Protein AF-A0A166JGJ5-F1 (afdb_monomer_lite)

Secondary structure (DSSP, 8-state):
---------TTS--HHHHHHHHHHHHHHTT----GGGS-GGGSSPPPPPHHHHHHHHHHHHHHHHHHHHHHSHHHHHHTTT-TTTTSGGG--

Radius of gyration: 22.38 Å; chains: 1; bounding box: 51×34×54 Å

Sequence (92 aa):
YSLEVLWVSGHDNAELNEVIDQQAKLAAEGSSSATADLPYQLHDELRVSVSAARQEYARRLNERWQQDWRMSPRYLRHRSWAPEAATKAHMR

Foldseek 3Di:
DDDDDDDDDPPPPPVVVVVVVVVVVCVVVPDDDDLVPDDPVVNDDDDDDPVNVVVVVVVVVLVVQLVVCCVDPVCVVCVVPCNPCSDPVNPD

pLDDT: mean 86.15, std 8.58, range [51.41, 95.75]

Structure (mmCIF, N/CA/C/O backbone):
data_AF-A0A166JGJ5-F1
#
_entry.id   AF-A0A166JGJ5-F1
#
loop_
_atom_site.group_PDB
_atom_site.id
_atom_site.type_symbol
_atom_site.label_atom_id
_atom_site.label_alt_id
_atom_site.label_comp_id
_atom_site.label_asym_id
_atom_site.label_entity_id
_atom_site.label_seq_id
_atom_site.pdbx_PDB_ins_code
_atom_site.Cartn_x
_atom_site.Cartn_y
_atom_site.Cartn_z
_atom_site.occupancy
_atom_site.B_iso_or_equiv
_atom_site.auth_seq_id
_atom_site.auth_comp_id
_atom_site.auth_asym_id
_atom_site.auth_atom_id
_atom_site.pdbx_PDB_model_num
ATOM 1 N N . TYR A 1 1 ? -33.337 -1.861 20.504 1.00 71.75 1 TYR A N 1
ATOM 2 C CA . TYR A 1 1 ? -32.103 -1.149 20.132 1.00 71.75 1 TYR A CA 1
ATOM 3 C C . TYR A 1 1 ? -32.254 -0.628 18.718 1.00 71.75 1 TYR A C 1
ATOM 5 O O . TYR A 1 1 ? -32.726 -1.381 17.875 1.00 71.75 1 TYR A O 1
ATOM 13 N N . SER A 1 2 ? -31.903 0.635 18.483 1.00 84.69 2 SER A N 1
ATOM 14 C CA . SER A 1 2 ? -31.792 1.232 17.150 1.00 84.69 2 SER A CA 1
ATOM 15 C C . SER A 1 2 ? -30.332 1.606 16.900 1.00 84.69 2 SER A C 1
ATOM 17 O O . SER A 1 2 ? -29.633 2.030 17.818 1.00 84.69 2 SER A O 1
ATOM 19 N N . LEU A 1 3 ? -29.874 1.392 15.669 1.00 91.50 3 LEU A N 1
ATOM 20 C CA . LEU A 1 3 ? -28.570 1.819 15.175 1.00 91.50 3 LEU A CA 1
ATOM 21 C C . LEU A 1 3 ? -28.830 2.816 14.051 1.00 91.50 3 LEU A C 1
ATOM 23 O O . LEU A 1 3 ? -29.573 2.503 13.122 1.00 91.50 3 LEU A O 1
ATOM 27 N N . GLU A 1 4 ? -28.210 3.985 14.135 1.00 91.12 4 GLU A N 1
ATOM 28 C CA . GLU A 1 4 ? -28.238 4.984 13.073 1.00 91.12 4 GLU A CA 1
ATOM 29 C C . GLU A 1 4 ? -26.853 5.087 12.443 1.00 91.12 4 GLU A C 1
ATOM 31 O O . GLU A 1 4 ? -25.837 5.127 13.136 1.00 91.12 4 GLU A O 1
ATOM 36 N N . VAL A 1 5 ? -26.822 5.100 11.112 1.00 92.12 5 VAL A N 1
ATOM 37 C CA . VAL A 1 5 ? -25.604 5.270 10.319 1.00 92.12 5 VAL A CA 1
ATOM 38 C C . VAL A 1 5 ? -25.739 6.584 9.569 1.00 92.12 5 VAL A C 1
ATOM 40 O O . VAL A 1 5 ? -26.684 6.771 8.802 1.00 92.12 5 VAL A O 1
ATOM 43 N N . LEU A 1 6 ? -24.798 7.493 9.805 1.00 88.19 6 LEU A N 1
ATOM 44 C CA . LEU A 1 6 ? -24.787 8.831 9.226 1.00 88.19 6 LEU A CA 1
ATOM 45 C C . LEU A 1 6 ? -23.623 8.953 8.247 1.00 88.19 6 LEU A C 1
ATOM 47 O O . LEU A 1 6 ? -22.504 8.532 8.538 1.00 88.19 6 LEU A O 1
ATOM 51 N N . TRP A 1 7 ? -23.886 9.558 7.093 1.00 87.62 7 TRP A N 1
ATOM 52 C CA . TRP A 1 7 ? -22.842 9.922 6.144 1.00 87.62 7 TRP A CA 1
ATOM 53 C C . TRP A 1 7 ? -22.264 11.274 6.540 1.00 87.62 7 TRP A C 1
ATOM 55 O O . TRP A 1 7 ? -22.982 12.271 6.575 1.00 87.62 7 TRP A O 1
ATOM 65 N N . VAL A 1 8 ? -20.968 11.298 6.832 1.00 84.44 8 VAL A N 1
ATOM 66 C CA . VAL A 1 8 ? -20.229 12.524 7.144 1.00 84.44 8 VAL A CA 1
ATOM 67 C C . VAL A 1 8 ? -19.339 12.860 5.955 1.00 84.44 8 VAL A C 1
ATOM 69 O O . VAL A 1 8 ? -18.739 11.967 5.352 1.00 84.44 8 VAL A O 1
ATOM 72 N N . SER A 1 9 ? -19.281 14.138 5.587 1.00 83.56 9 SER A N 1
ATOM 73 C CA . SER A 1 9 ? -18.422 14.586 4.495 1.00 83.56 9 SER A CA 1
ATOM 74 C C . SER A 1 9 ? -16.944 14.479 4.907 1.00 83.56 9 SER A C 1
ATOM 76 O O . SER A 1 9 ? -16.582 14.707 6.062 1.00 83.56 9 SER A O 1
ATOM 78 N N . GLY A 1 10 ? -16.081 14.092 3.967 1.00 75.62 10 GLY A N 1
ATOM 79 C CA . GLY A 1 10 ? -14.660 13.859 4.247 1.00 75.62 10 GLY A CA 1
ATOM 80 C C . GLY A 1 10 ? -13.811 15.128 4.377 1.00 75.62 10 GLY A C 1
ATOM 81 O O . GLY A 1 10 ? -12.651 15.028 4.753 1.00 75.62 10 GLY A O 1
ATOM 82 N N . HIS A 1 11 ? -14.355 16.305 4.053 1.00 70.94 11 HIS A N 1
ATOM 83 C CA . HIS A 1 11 ? -13.592 17.558 3.952 1.00 70.94 11 HIS A CA 1
ATOM 84 C C . HIS A 1 11 ? -13.965 18.607 5.005 1.00 70.94 11 HIS A C 1
ATOM 86 O O . HIS A 1 11 ? -13.423 19.706 4.971 1.00 70.94 11 HIS A O 1
ATOM 92 N N . ASP A 1 12 ? -14.845 18.278 5.950 1.00 75.69 12 ASP A N 1
ATOM 93 C CA . ASP A 1 12 ? -15.300 19.229 6.975 1.00 75.69 12 ASP A CA 1
ATOM 94 C C . ASP A 1 12 ? -14.410 19.245 8.230 1.00 75.69 12 ASP A C 1
ATOM 96 O O . ASP A 1 12 ? -14.836 19.721 9.279 1.00 75.69 12 ASP A O 1
ATOM 100 N N . ASN A 1 13 ? -13.186 18.705 8.148 1.00 67.31 13 ASN A N 1
ATOM 101 C CA . ASN A 1 13 ? -12.258 18.582 9.277 1.00 67.31 13 ASN A CA 1
ATOM 102 C C . ASN A 1 13 ? -12.916 18.000 10.542 1.00 67.31 13 ASN A C 1
ATOM 104 O O . ASN A 1 13 ? -12.725 18.480 11.662 1.00 67.31 13 ASN A O 1
ATOM 108 N N . ALA A 1 14 ? -13.738 16.963 10.361 1.00 78.50 14 ALA A N 1
ATOM 109 C CA . ALA A 1 14 ? -14.332 16.245 11.475 1.00 78.50 14 ALA A CA 1
ATOM 110 C C . ALA A 1 14 ? -13.219 15.495 12.221 1.00 78.50 14 ALA A C 1
ATOM 112 O O . ALA A 1 14 ? -12.847 14.390 11.832 1.00 78.50 14 ALA A O 1
ATOM 113 N N . GLU A 1 15 ? -12.701 16.106 13.287 1.00 84.62 15 GLU A N 1
ATOM 114 C CA . GLU A 1 15 ? -11.517 15.669 14.043 1.00 84.62 15 GLU A CA 1
ATOM 115 C C . GLU A 1 15 ? -11.515 14.161 14.345 1.00 84.62 15 GLU A C 1
ATOM 117 O O . GLU A 1 15 ? -10.525 13.467 14.124 1.00 84.62 15 GLU A O 1
ATOM 122 N N . LEU A 1 16 ? -12.656 13.613 14.770 1.00 83.38 16 LEU A N 1
ATOM 123 C CA . LEU A 1 16 ? -12.776 12.183 15.064 1.00 83.38 16 LEU A CA 1
ATOM 124 C C . LEU A 1 16 ? -12.643 11.295 13.818 1.00 83.38 16 LEU A C 1
ATOM 126 O O . LEU A 1 16 ? -12.028 10.234 13.897 1.00 83.38 16 LEU A O 1
ATOM 130 N N . ASN A 1 17 ? -13.175 11.714 12.668 1.00 87.38 17 ASN A N 1
ATOM 131 C CA . ASN A 1 17 ? -13.002 10.968 11.421 1.00 87.38 17 ASN A CA 1
ATOM 132 C C . ASN A 1 17 ? -11.542 10.995 10.966 1.00 87.38 17 ASN A C 1
ATOM 134 O O . ASN A 1 17 ? -11.046 9.977 10.494 1.00 87.38 17 ASN A O 1
ATOM 138 N N . GLU A 1 18 ? -10.852 12.124 11.135 1.00 88.31 18 GLU A N 1
ATOM 139 C CA . GLU A 1 18 ? -9.433 12.250 10.787 1.00 88.31 18 GLU A CA 1
ATOM 140 C C . GLU A 1 18 ? -8.557 11.330 11.643 1.00 88.31 18 GLU A C 1
ATOM 142 O O . GLU A 1 18 ? -7.682 10.640 11.118 1.00 88.31 18 GLU A O 1
ATOM 147 N N . VAL A 1 19 ? -8.824 11.253 12.953 1.00 90.25 19 VAL A N 1
ATOM 148 C CA . VAL A 1 19 ? -8.113 10.337 13.859 1.00 90.25 19 VAL A CA 1
ATOM 149 C C . VAL A 1 19 ? -8.312 8.883 13.431 1.00 90.25 19 VAL A C 1
ATOM 151 O O . VAL A 1 19 ? -7.342 8.127 13.358 1.00 90.25 19 VAL A O 1
ATOM 154 N N . ILE A 1 20 ? -9.548 8.486 13.119 1.00 89.56 20 ILE A N 1
ATOM 155 C CA . ILE A 1 20 ? -9.846 7.116 12.684 1.00 89.56 20 ILE A CA 1
ATOM 156 C C . ILE A 1 20 ? -9.227 6.814 11.315 1.00 89.56 20 ILE A C 1
ATOM 158 O O . ILE A 1 20 ? -8.647 5.743 11.140 1.00 89.56 20 ILE A O 1
ATOM 162 N N . ASP A 1 21 ? -9.283 7.748 10.367 1.00 90.19 21 ASP A N 1
ATOM 163 C CA . ASP A 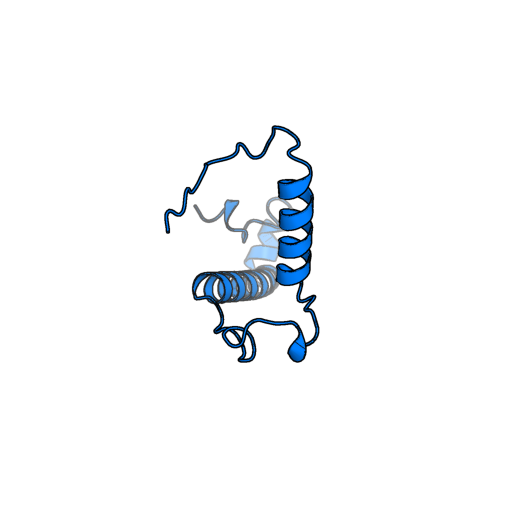1 21 ? -8.642 7.611 9.055 1.00 90.19 21 ASP A CA 1
ATOM 164 C C . ASP A 1 21 ? -7.120 7.443 9.186 1.00 90.19 21 ASP A C 1
ATOM 166 O O . ASP A 1 21 ? -6.526 6.573 8.546 1.00 90.19 21 ASP A O 1
ATOM 170 N N . GLN A 1 22 ? -6.484 8.197 10.086 1.00 92.69 22 GLN A N 1
ATOM 171 C CA . GLN A 1 22 ? -5.060 8.047 10.369 1.00 92.69 22 GLN A CA 1
ATOM 172 C C . GLN A 1 22 ? -4.726 6.657 10.932 1.00 92.69 22 GLN A C 1
ATOM 174 O O . GLN A 1 22 ? -3.755 6.040 10.494 1.00 92.69 22 GLN A O 1
ATOM 179 N N . GLN A 1 23 ? -5.528 6.130 11.864 1.00 92.06 23 GLN A N 1
ATOM 180 C CA . GLN A 1 23 ? -5.333 4.766 12.377 1.00 92.06 23 GLN A CA 1
ATOM 181 C C . GLN A 1 23 ? -5.555 3.708 11.287 1.00 92.06 23 GLN A C 1
ATOM 183 O O . GLN A 1 23 ? -4.791 2.748 11.192 1.00 92.06 23 GLN A O 1
ATOM 188 N N . ALA A 1 24 ? -6.551 3.903 10.418 1.00 90.25 24 ALA A N 1
ATOM 189 C CA . ALA A 1 24 ? -6.808 3.012 9.291 1.00 90.25 24 ALA A CA 1
ATOM 190 C C . ALA A 1 24 ? -5.635 2.985 8.294 1.00 90.25 24 ALA A C 1
ATOM 192 O O . ALA A 1 24 ? -5.272 1.914 7.805 1.00 90.25 24 ALA A O 1
ATOM 193 N N . LYS A 1 25 ? -4.999 4.134 8.031 1.00 92.19 25 LYS A N 1
ATOM 194 C CA . LYS A 1 25 ? -3.782 4.224 7.206 1.00 92.19 25 LYS A CA 1
ATOM 195 C C . LYS A 1 25 ? -2.606 3.478 7.831 1.00 92.19 25 LYS A C 1
ATOM 197 O O . LYS A 1 25 ? -1.984 2.671 7.148 1.00 92.19 25 LYS A O 1
ATOM 202 N N . LEU A 1 26 ? -2.351 3.676 9.126 1.00 92.31 26 LEU A N 1
ATOM 203 C CA . LEU A 1 26 ? -1.299 2.948 9.848 1.00 92.31 26 LEU A CA 1
ATOM 204 C C . LEU A 1 26 ? -1.519 1.428 9.784 1.00 92.31 26 LEU A C 1
ATOM 206 O O . LEU A 1 26 ? -0.576 0.674 9.538 1.00 92.31 26 LEU A O 1
ATOM 210 N N . ALA A 1 27 ? -2.769 0.982 9.938 1.00 89.06 27 ALA A N 1
ATOM 211 C CA . ALA A 1 27 ? -3.137 -0.422 9.782 1.00 89.06 27 ALA A CA 1
ATOM 212 C C . ALA A 1 27 ? -2.895 -0.945 8.362 1.00 89.06 27 ALA A C 1
ATOM 214 O O . ALA A 1 27 ? -2.358 -2.040 8.190 1.00 89.06 27 ALA A O 1
ATOM 215 N N . ALA A 1 28 ? -3.221 -0.153 7.337 1.00 85.94 28 ALA A N 1
ATOM 216 C CA . ALA A 1 28 ? -2.951 -0.500 5.943 1.00 85.94 28 ALA A CA 1
ATOM 217 C C . ALA A 1 28 ? -1.446 -0.590 5.624 1.00 85.94 28 ALA A C 1
ATOM 219 O O . ALA A 1 28 ? -1.050 -1.369 4.758 1.00 85.94 28 ALA A O 1
ATOM 220 N N . GLU A 1 29 ? -0.607 0.163 6.337 1.00 88.94 29 GLU A N 1
ATOM 221 C CA . GLU A 1 29 ? 0.859 0.088 6.260 1.00 88.94 29 GLU A CA 1
ATOM 222 C C . GLU A 1 29 ? 1.449 -1.108 7.034 1.00 88.94 29 GLU A C 1
ATOM 224 O O . GLU A 1 29 ? 2.649 -1.368 6.950 1.00 88.94 29 GLU A O 1
ATOM 229 N N . GLY A 1 30 ? 0.614 -1.872 7.747 1.00 86.31 30 GLY A N 1
ATOM 230 C CA . GLY A 1 30 ? 1.006 -3.075 8.486 1.00 86.31 30 GLY A CA 1
ATOM 231 C C . GLY A 1 30 ? 1.221 -2.860 9.985 1.00 86.31 30 GLY A C 1
ATOM 232 O O . GLY A 1 30 ? 1.661 -3.783 10.669 1.00 86.31 30 GLY A O 1
ATOM 233 N N . SER A 1 31 ? 0.903 -1.676 10.518 1.00 90.56 31 SER A N 1
ATOM 234 C CA . SER A 1 31 ? 0.929 -1.439 11.965 1.00 90.56 31 SER A CA 1
ATOM 235 C C . SER A 1 31 ? -0.318 -2.040 12.609 1.00 90.56 31 SER A C 1
ATOM 237 O O . SER A 1 31 ? -1.433 -1.682 12.256 1.00 90.56 31 SER A O 1
ATOM 239 N N . SER A 1 32 ? -0.158 -2.930 13.582 1.00 89.81 32 SER A N 1
ATOM 240 C CA . SER A 1 32 ? -1.286 -3.560 14.277 1.00 89.81 32 SER A CA 1
ATOM 241 C C . SER A 1 32 ? -1.132 -3.428 15.785 1.00 89.81 32 SER A C 1
ATOM 243 O O . SER A 1 32 ? -0.014 -3.431 16.303 1.00 89.81 32 SER A O 1
ATOM 245 N N . SER A 1 33 ? -2.255 -3.354 16.498 1.00 90.62 33 SER A N 1
ATOM 246 C CA . SER A 1 33 ? -2.272 -3.569 17.944 1.00 90.62 33 SER A CA 1
ATOM 247 C C . SER A 1 33 ? -1.940 -5.027 18.278 1.00 90.62 33 SER A C 1
ATOM 249 O O . SER A 1 33 ? -1.920 -5.900 17.400 1.00 90.62 33 SER A O 1
ATOM 251 N N . ALA A 1 34 ? -1.687 -5.298 19.560 1.00 92.12 34 ALA A N 1
ATOM 252 C CA . ALA A 1 34 ? -1.526 -6.662 20.039 1.00 92.12 34 ALA A CA 1
ATOM 253 C C . ALA A 1 34 ? -2.809 -7.471 19.795 1.00 92.12 34 ALA A C 1
ATOM 255 O O . ALA A 1 34 ? -3.917 -6.946 19.901 1.00 92.12 34 ALA A O 1
ATOM 256 N N . THR A 1 35 ? -2.668 -8.769 19.517 1.00 91.00 35 THR A N 1
ATOM 257 C CA . THR A 1 35 ? -3.800 -9.667 19.234 1.00 91.00 35 THR A CA 1
ATOM 258 C C . THR A 1 35 ? -4.852 -9.663 20.345 1.00 91.00 35 THR A C 1
ATOM 260 O O . THR A 1 35 ? -6.040 -9.730 20.057 1.00 91.00 35 THR A O 1
ATOM 263 N N . ALA A 1 36 ? -4.440 -9.518 21.609 1.00 93.44 36 ALA A N 1
ATOM 264 C CA . ALA A 1 36 ? -5.356 -9.448 22.751 1.00 93.44 36 ALA A CA 1
ATOM 265 C C . ALA A 1 36 ? -6.302 -8.231 22.711 1.00 93.44 36 ALA A C 1
ATOM 267 O O . ALA A 1 36 ? -7.398 -8.303 23.261 1.00 93.44 36 ALA A O 1
ATOM 268 N N . ASP A 1 37 ? -5.895 -7.154 22.035 1.00 93.38 37 ASP A N 1
ATOM 269 C CA . ASP A 1 37 ? -6.673 -5.920 21.889 1.00 93.38 37 ASP A CA 1
ATOM 270 C C . ASP A 1 37 ? -7.511 -5.910 20.600 1.00 93.38 37 ASP A C 1
ATOM 272 O O . ASP A 1 37 ? -8.340 -5.021 20.393 1.00 93.38 37 ASP A O 1
ATOM 276 N N . LEU A 1 38 ? -7.301 -6.888 19.713 1.00 90.94 38 LEU A N 1
ATOM 277 C CA . LEU A 1 38 ? -8.060 -7.026 18.478 1.00 90.94 38 LEU A CA 1
ATOM 278 C C . LEU A 1 38 ? -9.366 -7.799 18.717 1.00 90.94 38 LEU A C 1
ATOM 280 O O . LEU A 1 38 ? -9.398 -8.751 19.504 1.00 90.94 38 LEU A O 1
ATOM 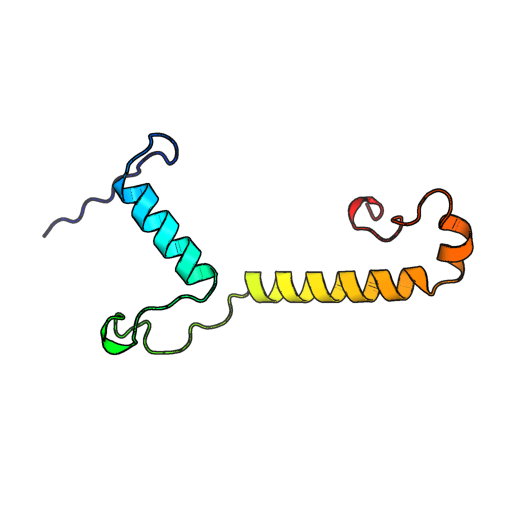284 N N . PRO A 1 39 ? -10.442 -7.466 17.982 1.00 91.00 39 PRO A N 1
ATOM 285 C CA . PRO A 1 39 ? -11.606 -8.333 17.861 1.00 91.00 39 PRO A CA 1
ATOM 286 C C . PRO A 1 39 ? -11.199 -9.747 17.429 1.00 91.00 39 PRO A C 1
ATOM 288 O O . PRO A 1 39 ? -10.329 -9.899 16.573 1.00 91.00 39 PRO A O 1
ATOM 291 N N . TYR A 1 40 ? -11.880 -10.769 17.955 1.00 90.50 40 TYR A N 1
ATOM 292 C CA . TYR A 1 40 ? -11.638 -12.186 17.630 1.00 90.50 40 TYR A CA 1
ATOM 293 C C . TYR A 1 40 ? -11.547 -12.454 16.116 1.00 90.50 40 TYR A C 1
ATOM 295 O O . TYR A 1 40 ? -10.714 -13.227 15.658 1.00 90.50 40 TYR A O 1
ATOM 303 N N . GLN A 1 41 ? -12.367 -11.766 15.321 1.00 88.38 41 GLN A N 1
ATOM 304 C CA . GLN A 1 41 ? -12.412 -11.896 13.864 1.00 88.38 41 GLN A CA 1
ATOM 305 C C . GLN A 1 41 ? -11.116 -11.457 13.161 1.00 88.38 41 GLN A C 1
ATOM 307 O O . GLN A 1 41 ? -10.932 -11.770 11.988 1.00 88.38 41 GLN A O 1
ATOM 312 N N . LEU A 1 42 ? -10.257 -10.704 13.850 1.00 88.44 42 LEU A N 1
ATOM 313 C CA . LEU A 1 42 ? -8.972 -10.200 13.363 1.00 88.44 42 LEU A CA 1
ATOM 314 C C . LEU A 1 42 ? -7.778 -10.916 14.017 1.00 88.44 42 LEU A C 1
ATOM 316 O O . LEU A 1 42 ? -6.648 -10.458 13.880 1.00 88.44 42 LEU A O 1
ATOM 320 N N . HIS A 1 43 ? -8.008 -12.012 14.751 1.00 90.56 43 HIS A N 1
ATOM 321 C CA . HIS A 1 43 ? -6.920 -12.829 15.310 1.00 90.56 43 HIS A CA 1
ATOM 322 C C . HIS A 1 43 ? -6.247 -13.695 14.247 1.00 90.56 43 HIS A C 1
ATOM 324 O O . HIS A 1 43 ? -5.057 -13.982 14.358 1.00 90.56 43 HIS A O 1
ATOM 330 N N . ASP A 1 44 ? -7.000 -14.075 13.218 1.00 87.06 44 ASP A N 1
ATOM 331 C CA . ASP A 1 44 ? -6.492 -14.820 12.074 1.00 87.06 44 ASP A CA 1
ATOM 332 C C . ASP A 1 44 ? -5.978 -13.876 10.983 1.00 87.06 44 ASP A C 1
ATOM 334 O O . ASP A 1 44 ? -6.476 -12.761 10.797 1.00 87.06 44 ASP A O 1
ATOM 338 N N . GLU A 1 45 ? -5.004 -14.348 10.202 1.00 81.94 45 GLU A N 1
ATOM 339 C CA . GLU A 1 45 ? -4.510 -13.599 9.051 1.00 81.94 45 GLU A CA 1
ATOM 340 C C . GLU A 1 45 ? -5.633 -13.332 8.041 1.00 81.94 45 GLU A C 1
ATOM 342 O O . GLU A 1 45 ? -6.313 -14.239 7.540 1.00 81.94 45 GLU A O 1
ATOM 347 N N . LEU A 1 46 ? -5.795 -12.055 7.689 1.00 81.94 46 LEU A N 1
ATOM 348 C CA . LEU A 1 46 ? -6.710 -11.659 6.633 1.00 81.94 46 LEU A CA 1
ATOM 349 C C . LEU A 1 46 ? -6.221 -12.210 5.295 1.00 81.94 46 LEU A C 1
ATOM 351 O O . LEU A 1 46 ? -5.057 -12.083 4.912 1.00 81.94 46 LEU A O 1
ATOM 355 N N . ARG A 1 47 ? -7.151 -12.786 4.533 1.00 84.50 47 ARG A N 1
ATOM 356 C CA . ARG A 1 47 ? -6.854 -13.242 3.176 1.00 84.50 47 ARG A CA 1
ATOM 357 C C . ARG A 1 47 ? -6.436 -12.055 2.318 1.00 84.50 47 ARG A C 1
ATOM 359 O O . ARG A 1 47 ? -7.066 -10.998 2.349 1.00 84.50 47 ARG A O 1
ATOM 366 N N . VAL A 1 48 ? -5.424 -12.271 1.483 1.00 83.06 48 VAL A N 1
ATOM 367 C CA . VAL A 1 48 ? -4.995 -11.277 0.498 1.00 83.06 48 VAL A CA 1
ATOM 368 C C . VAL A 1 48 ? -6.182 -10.897 -0.385 1.00 83.06 48 VAL A C 1
ATOM 370 O O . VAL A 1 48 ? -6.826 -11.753 -0.998 1.00 83.06 48 VAL A O 1
ATOM 373 N N . SER A 1 49 ? -6.461 -9.598 -0.470 1.00 88.00 49 SER A N 1
ATOM 374 C CA . SER A 1 49 ? -7.485 -9.087 -1.375 1.00 88.00 49 SER A CA 1
ATOM 375 C C . SER A 1 49 ? -7.132 -9.412 -2.829 1.00 88.00 49 SER A C 1
ATOM 377 O O . SER A 1 49 ? -6.001 -9.209 -3.277 1.00 88.00 49 SER A O 1
ATOM 379 N N . VAL A 1 50 ? -8.127 -9.838 -3.609 1.00 92.62 50 VAL A N 1
ATOM 380 C CA . VAL A 1 50 ? -7.972 -10.089 -5.051 1.00 92.62 50 VAL A CA 1
ATOM 381 C C . VAL A 1 50 ? -7.474 -8.838 -5.784 1.00 92.62 50 VAL A C 1
ATOM 383 O O . VAL A 1 50 ? -6.681 -8.950 -6.720 1.00 92.62 50 VAL A O 1
ATOM 386 N N . SER A 1 51 ? -7.911 -7.642 -5.372 1.00 91.31 51 SER A N 1
ATOM 387 C CA . SER A 1 51 ? -7.444 -6.390 -5.978 1.00 91.31 51 SER A CA 1
ATOM 388 C C . SER A 1 51 ? -5.963 -6.147 -5.690 1.00 91.31 51 SER A C 1
ATOM 390 O O . SER A 1 51 ? -5.215 -5.864 -6.625 1.00 91.31 51 SER A O 1
ATOM 392 N N . ALA A 1 52 ? -5.531 -6.342 -4.442 1.00 87.56 52 ALA A N 1
ATOM 393 C CA . ALA A 1 52 ? -4.134 -6.207 -4.037 1.00 87.56 52 ALA A CA 1
ATOM 394 C C . ALA A 1 52 ? -3.239 -7.208 -4.786 1.00 87.56 52 ALA A C 1
ATOM 396 O O . ALA A 1 52 ? -2.226 -6.822 -5.368 1.00 87.56 52 ALA A O 1
ATOM 397 N N . ALA A 1 53 ? -3.663 -8.472 -4.886 1.00 92.94 53 ALA A N 1
ATOM 398 C CA . ALA A 1 53 ? -2.940 -9.494 -5.644 1.00 92.94 53 ALA A CA 1
ATOM 399 C C . ALA A 1 53 ? -2.785 -9.123 -7.132 1.00 92.94 53 ALA A C 1
ATOM 401 O O . ALA A 1 53 ? -1.710 -9.285 -7.713 1.00 92.94 53 ALA A O 1
ATOM 402 N N . ARG A 1 54 ? -3.840 -8.581 -7.759 1.00 95.69 54 ARG A N 1
ATOM 403 C CA . ARG A 1 54 ? -3.798 -8.115 -9.156 1.00 95.69 54 ARG A CA 1
ATOM 404 C C . ARG A 1 54 ? -2.874 -6.914 -9.345 1.00 95.69 54 ARG A C 1
ATOM 406 O O . ARG A 1 54 ? -2.157 -6.867 -10.342 1.00 95.69 54 ARG A O 1
ATOM 413 N N . GLN A 1 55 ? -2.898 -5.955 -8.422 1.00 93.06 55 GLN A N 1
ATOM 414 C CA . GLN A 1 55 ? -2.028 -4.778 -8.466 1.00 93.06 55 GLN A CA 1
ATOM 415 C C . GLN A 1 55 ? -0.557 -5.178 -8.347 1.00 93.06 55 GLN A C 1
ATOM 417 O O . GLN A 1 55 ? 0.256 -4.752 -9.164 1.00 93.06 55 GLN A O 1
ATOM 42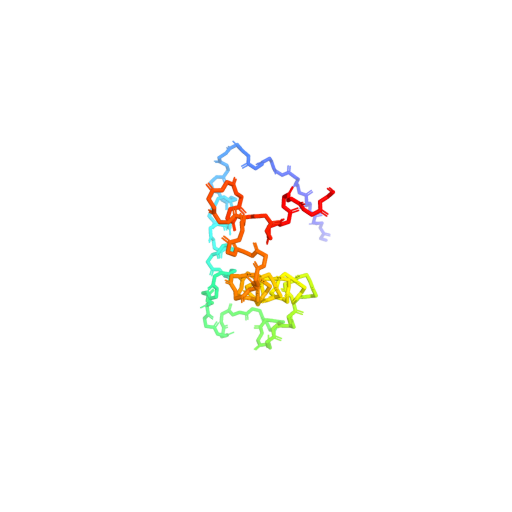2 N N . GLU A 1 56 ? -0.235 -6.061 -7.403 1.00 94.00 56 GLU A N 1
ATOM 423 C CA . GLU A 1 56 ? 1.125 -6.566 -7.216 1.00 94.00 56 GLU A CA 1
ATOM 424 C C . GLU A 1 56 ? 1.611 -7.359 -8.435 1.00 94.00 56 GLU A C 1
ATOM 426 O O . GLU A 1 56 ? 2.724 -7.151 -8.921 1.00 94.00 56 GLU A O 1
ATOM 431 N N . TYR A 1 5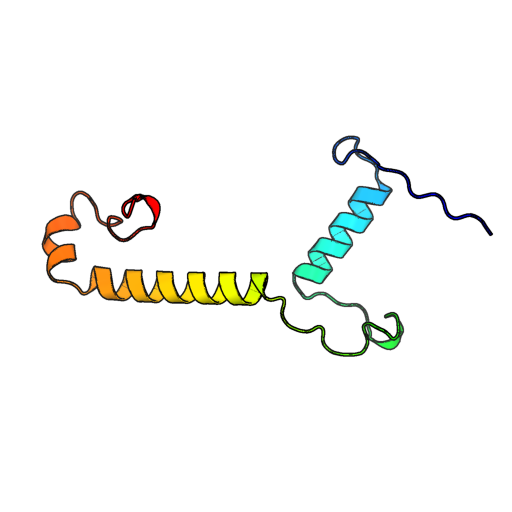7 ? 0.760 -8.222 -8.998 1.00 95.50 57 TYR A N 1
ATOM 432 C CA . TYR A 1 57 ? 1.080 -8.929 -10.236 1.00 95.50 57 TYR A CA 1
ATOM 433 C C . TYR A 1 57 ? 1.348 -7.959 -11.395 1.00 95.50 57 TYR A C 1
ATOM 435 O O . TYR A 1 57 ? 2.344 -8.100 -12.104 1.00 95.50 57 TYR A O 1
ATOM 443 N N . ALA A 1 58 ? 0.494 -6.947 -11.573 1.00 94.12 58 ALA A N 1
ATOM 444 C CA . ALA A 1 58 ? 0.663 -5.944 -12.618 1.00 94.12 58 ALA A CA 1
ATOM 445 C C . ALA A 1 58 ? 1.947 -5.118 -12.429 1.00 94.12 58 ALA A C 1
ATOM 447 O O . ALA A 1 58 ? 2.633 -4.838 -13.413 1.00 94.12 58 ALA A O 1
ATOM 448 N N . ARG A 1 59 ? 2.300 -4.772 -11.182 1.00 94.12 59 ARG A N 1
ATOM 449 C CA . ARG A 1 59 ? 3.556 -4.087 -10.842 1.00 94.12 59 ARG A CA 1
ATOM 450 C C . ARG A 1 59 ? 4.759 -4.924 -11.269 1.00 94.12 59 ARG A C 1
ATOM 452 O O . ARG A 1 59 ? 5.578 -4.446 -12.049 1.00 94.12 59 ARG A O 1
ATOM 459 N N . ARG A 1 60 ? 4.816 -6.191 -10.841 1.00 95.75 60 ARG A N 1
ATOM 460 C CA . ARG A 1 60 ? 5.898 -7.124 -11.208 1.00 95.75 60 ARG A CA 1
ATOM 461 C C . ARG A 1 60 ? 5.992 -7.341 -12.715 1.00 95.75 60 ARG A C 1
ATOM 463 O O . ARG A 1 60 ? 7.087 -7.389 -13.269 1.00 95.75 60 ARG A O 1
ATOM 470 N N . LEU A 1 61 ? 4.848 -7.470 -13.386 1.00 93.75 61 LEU A N 1
ATOM 471 C CA . LEU A 1 61 ? 4.797 -7.632 -14.836 1.00 93.75 61 LEU A CA 1
ATOM 472 C C . LEU A 1 61 ? 5.372 -6.403 -15.550 1.00 93.75 61 LEU A C 1
ATOM 474 O O . LEU A 1 61 ? 6.164 -6.555 -16.476 1.00 93.75 61 LEU A O 1
ATOM 478 N N . ASN A 1 62 ? 5.012 -5.200 -15.100 1.00 90.44 62 ASN A N 1
ATOM 479 C CA . ASN A 1 62 ? 5.546 -3.960 -15.650 1.00 90.44 62 ASN A CA 1
ATOM 480 C C . ASN A 1 62 ? 7.060 -3.843 -15.419 1.00 90.44 62 ASN A C 1
ATOM 482 O O . ASN A 1 62 ? 7.785 -3.488 -16.340 1.00 90.44 62 ASN A O 1
ATOM 486 N N . GLU A 1 63 ? 7.556 -4.194 -14.232 1.00 91.62 63 GLU A N 1
ATOM 487 C CA . GLU A 1 63 ? 8.996 -4.201 -13.933 1.00 91.62 63 GLU A CA 1
ATOM 488 C C . GLU A 1 63 ? 9.774 -5.134 -14.856 1.00 91.62 63 GLU A C 1
ATOM 490 O O . GLU A 1 63 ? 10.770 -4.723 -15.455 1.00 91.62 63 GLU A O 1
ATOM 495 N N . ARG A 1 64 ? 9.289 -6.367 -15.028 1.00 92.56 64 ARG A N 1
ATOM 496 C CA . ARG A 1 64 ? 9.888 -7.323 -15.960 1.00 92.56 64 ARG A CA 1
ATOM 497 C C . ARG A 1 64 ? 9.882 -6.782 -17.382 1.00 92.56 64 ARG A C 1
ATOM 499 O O . ARG A 1 64 ? 10.895 -6.814 -18.071 1.00 92.56 64 ARG A O 1
ATOM 506 N N . TRP A 1 65 ? 8.752 -6.235 -17.805 1.00 89.69 65 TRP A N 1
ATOM 507 C CA . TRP A 1 65 ? 8.613 -5.713 -19.151 1.00 89.69 65 TRP A CA 1
ATOM 508 C C . TRP A 1 65 ? 9.545 -4.518 -19.425 1.00 89.69 65 TRP A C 1
ATOM 510 O O . TRP A 1 65 ? 10.131 -4.438 -20.503 1.00 89.69 65 TRP A O 1
ATOM 520 N N . GLN A 1 66 ? 9.770 -3.638 -18.443 1.00 88.75 66 GLN A N 1
ATOM 521 C CA . GLN A 1 66 ? 10.766 -2.561 -18.537 1.00 88.75 66 GLN A CA 1
ATOM 522 C C . GLN A 1 66 ? 12.191 -3.099 -18.700 1.00 88.75 66 GLN A C 1
ATOM 524 O O . GLN A 1 66 ? 12.970 -2.561 -19.491 1.00 88.75 66 GLN A O 1
ATOM 529 N N . GLN A 1 67 ? 12.541 -4.154 -17.961 1.00 91.12 67 GLN A N 1
ATOM 530 C CA . GLN A 1 67 ? 13.841 -4.815 -18.089 1.00 91.12 67 GLN A CA 1
ATOM 531 C C . GLN A 1 67 ? 14.008 -5.402 -19.495 1.00 91.12 67 GLN A C 1
ATOM 533 O O . GLN A 1 67 ? 14.982 -5.088 -20.180 1.00 91.12 67 GLN A O 1
ATOM 538 N N . ASP A 1 68 ? 13.019 -6.165 -19.962 1.00 91.25 68 ASP A N 1
ATOM 539 C CA . ASP A 1 68 ? 13.031 -6.789 -21.287 1.00 91.25 68 ASP A CA 1
ATOM 540 C C . ASP A 1 68 ? 13.098 -5.741 -22.410 1.00 91.25 68 ASP A C 1
ATOM 542 O O . ASP A 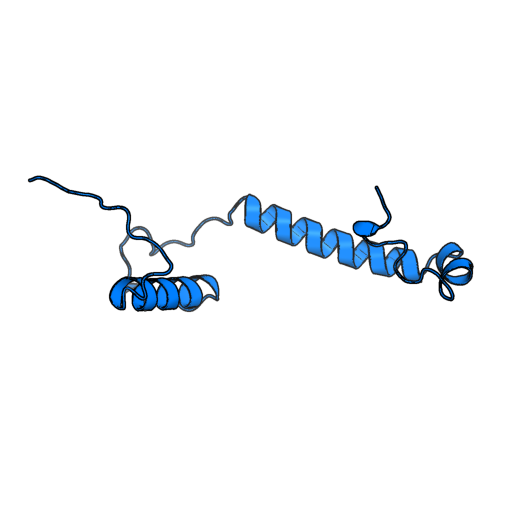1 68 ? 13.851 -5.894 -23.376 1.00 91.25 68 ASP A O 1
ATOM 546 N N . TRP A 1 69 ? 12.360 -4.633 -22.277 1.00 89.81 69 TRP A N 1
ATOM 547 C CA . TRP A 1 69 ? 12.408 -3.519 -23.222 1.00 89.81 69 TRP A CA 1
ATOM 548 C C . TRP A 1 69 ? 13.816 -2.950 -23.342 1.00 89.81 69 TRP A C 1
ATOM 550 O O . TRP A 1 69 ? 14.335 -2.879 -24.457 1.00 89.81 69 TRP A O 1
ATOM 560 N N . ARG A 1 70 ? 14.450 -2.605 -22.214 1.00 89.75 70 ARG A N 1
ATOM 561 C CA . ARG A 1 70 ? 15.803 -2.025 -22.175 1.00 89.75 70 ARG A CA 1
ATOM 562 C C . ARG A 1 70 ? 16.857 -2.942 -22.798 1.00 89.75 70 ARG A C 1
ATOM 564 O O . ARG A 1 70 ? 17.823 -2.448 -23.372 1.00 89.75 70 ARG A O 1
ATOM 571 N N . MET A 1 71 ? 16.654 -4.255 -22.724 1.00 91.06 71 MET A N 1
ATOM 572 C CA . MET A 1 71 ? 17.536 -5.254 -23.335 1.00 91.06 71 MET A CA 1
ATOM 573 C C . MET A 1 71 ? 17.270 -5.471 -24.831 1.00 91.06 71 MET A C 1
ATOM 575 O O . MET A 1 71 ? 18.076 -6.090 -25.526 1.00 91.06 71 MET A O 1
ATOM 579 N N . SER A 1 72 ? 16.150 -4.976 -25.359 1.00 90.44 72 SER A N 1
ATOM 580 C CA . SER A 1 72 ? 15.767 -5.224 -26.745 1.00 90.44 72 SER A CA 1
ATOM 581 C C . SER A 1 72 ? 16.599 -4.404 -27.750 1.00 90.44 72 SER A C 1
ATOM 583 O O . SER A 1 72 ? 16.911 -3.232 -27.513 1.00 90.44 72 SER A O 1
ATOM 585 N N . PRO A 1 73 ? 16.853 -4.929 -28.966 1.00 91.31 73 PRO A N 1
ATOM 586 C CA . PRO A 1 73 ? 17.467 -4.151 -30.050 1.00 91.31 73 PRO A CA 1
ATOM 587 C C . PRO A 1 73 ? 16.643 -2.926 -30.478 1.00 91.31 73 PRO A C 1
ATOM 589 O O . PRO A 1 73 ? 17.151 -2.012 -31.128 1.00 91.31 73 PRO A O 1
ATOM 592 N N . ARG A 1 74 ? 15.338 -2.913 -30.174 1.00 87.31 74 ARG A N 1
ATOM 593 C CA . ARG A 1 74 ? 14.467 -1.764 -30.444 1.00 87.31 74 ARG A CA 1
ATOM 594 C C . ARG A 1 74 ? 14.782 -0.618 -29.490 1.00 87.31 74 ARG A C 1
ATOM 596 O O . ARG A 1 74 ? 14.914 0.507 -29.957 1.00 87.31 74 ARG A O 1
ATOM 603 N N . TYR A 1 75 ? 15.008 -0.888 -28.209 1.00 90.25 75 TYR A N 1
ATOM 604 C CA . TYR A 1 75 ? 15.376 0.159 -27.259 1.00 90.25 75 TYR A CA 1
ATOM 605 C C . TYR A 1 75 ? 16.615 0.941 -27.694 1.00 90.25 75 TYR A C 1
ATOM 607 O O . TYR A 1 75 ? 16.598 2.166 -27.654 1.00 90.25 75 TYR A O 1
ATOM 615 N N . LEU A 1 76 ? 17.641 0.276 -28.237 1.00 87.38 76 LEU A N 1
ATOM 616 C CA . LEU A 1 76 ? 18.827 0.959 -28.776 1.00 87.38 76 LEU A CA 1
ATOM 617 C C . LEU A 1 76 ? 18.489 2.021 -29.835 1.00 87.38 76 LEU A C 1
ATOM 619 O O . LEU A 1 76 ? 19.135 3.066 -29.876 1.00 87.38 76 LEU A O 1
ATOM 623 N N . ARG A 1 77 ? 17.466 1.770 -30.661 1.00 87.62 77 ARG A N 1
ATOM 624 C CA . ARG A 1 77 ? 17.000 2.692 -31.710 1.00 87.62 77 ARG A CA 1
ATOM 625 C C . ARG A 1 77 ? 16.121 3.820 -31.173 1.00 87.62 77 ARG A C 1
ATOM 627 O O . ARG A 1 77 ? 16.114 4.904 -31.745 1.00 87.62 77 ARG A O 1
ATOM 634 N N . HIS A 1 78 ? 15.380 3.563 -30.09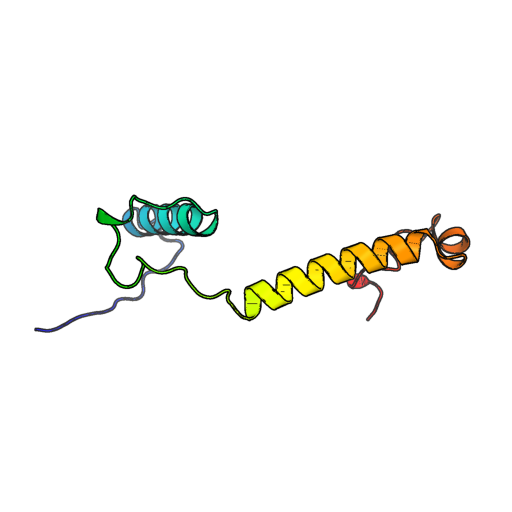9 1.00 88.00 78 HIS A N 1
ATOM 635 C CA . HIS A 1 78 ? 14.355 4.474 -29.584 1.00 88.00 78 HIS A CA 1
ATOM 636 C C . HIS A 1 78 ? 14.779 5.241 -28.324 1.00 88.00 78 HIS A C 1
ATOM 638 O O . HIS A 1 78 ? 14.140 6.230 -27.982 1.00 88.00 78 HIS A O 1
ATOM 644 N N . ARG A 1 79 ? 15.875 4.856 -27.654 1.00 88.00 79 ARG A N 1
ATOM 645 C CA . ARG A 1 79 ? 16.306 5.435 -26.366 1.00 88.00 79 ARG A CA 1
ATOM 646 C C . ARG A 1 79 ? 16.525 6.949 -26.380 1.00 88.00 79 ARG A C 1
ATOM 648 O O . ARG A 1 79 ? 16.436 7.567 -25.329 1.00 88.00 79 ARG A O 1
ATOM 655 N N . SER A 1 80 ? 16.845 7.537 -27.533 1.00 88.25 80 SER A N 1
ATOM 656 C CA . SER A 1 80 ? 17.133 8.971 -27.649 1.00 88.25 80 SER A CA 1
ATOM 657 C C . SER A 1 80 ? 15.883 9.850 -27.667 1.00 88.25 80 SER A C 1
ATOM 659 O O . SER A 1 80 ? 15.982 11.017 -27.309 1.00 88.25 80 SER A O 1
ATOM 661 N N . TRP A 1 81 ? 14.728 9.318 -28.077 1.00 86.00 81 TRP A N 1
ATOM 662 C CA . TRP A 1 81 ? 13.501 10.106 -28.257 1.00 86.00 81 TRP A CA 1
ATOM 663 C C . TRP A 1 81 ? 12.260 9.501 -27.589 1.00 86.00 81 TRP A C 1
ATOM 665 O O . TRP A 1 81 ? 11.315 10.226 -27.307 1.00 86.00 81 TRP A O 1
ATOM 675 N N . ALA A 1 82 ? 12.259 8.198 -27.294 1.00 81.62 82 ALA A N 1
ATOM 676 C CA . ALA A 1 82 ? 11.206 7.526 -26.535 1.00 81.62 82 ALA A CA 1
ATOM 677 C C . ALA A 1 82 ? 11.778 6.388 -25.660 1.00 81.62 82 ALA A C 1
ATOM 679 O O . ALA A 1 82 ? 11.478 5.208 -25.881 1.00 81.62 82 ALA A O 1
ATOM 680 N N . PRO A 1 83 ? 12.607 6.713 -24.647 1.00 77.31 83 PRO A N 1
ATOM 681 C CA . PRO A 1 83 ? 13.145 5.715 -23.718 1.00 77.31 83 PRO A CA 1
ATOM 682 C C . PRO A 1 83 ? 12.039 4.975 -22.947 1.00 77.31 83 PRO A C 1
ATOM 684 O O . PRO A 1 83 ? 12.190 3.794 -22.638 1.00 77.31 83 PRO A O 1
ATOM 687 N N . GLU A 1 84 ? 10.899 5.635 -22.728 1.00 79.12 84 GLU A N 1
ATOM 688 C CA . GLU A 1 84 ? 9.723 5.111 -22.029 1.00 79.12 84 GLU A CA 1
ATOM 689 C C . GLU A 1 84 ? 8.623 4.591 -22.967 1.00 79.12 84 GLU A C 1
ATOM 691 O O . GLU A 1 84 ? 7.488 4.406 -22.535 1.00 79.12 84 GLU A O 1
ATOM 696 N N . ALA A 1 85 ? 8.923 4.317 -24.242 1.00 75.19 85 ALA A N 1
ATOM 697 C CA . ALA A 1 85 ? 7.936 3.770 -25.187 1.00 75.19 85 ALA A CA 1
ATOM 698 C C . ALA A 1 85 ? 7.299 2.457 -24.696 1.00 75.19 85 ALA A C 1
ATOM 700 O O . ALA A 1 85 ? 6.182 2.114 -25.073 1.00 75.19 85 ALA A O 1
ATOM 701 N N . ALA A 1 86 ? 7.999 1.734 -23.820 1.00 71.25 86 ALA A N 1
ATOM 702 C CA . ALA A 1 86 ? 7.475 0.582 -23.111 1.00 71.25 86 ALA A CA 1
ATOM 703 C C . ALA A 1 86 ? 6.755 0.954 -21.806 1.00 71.25 86 ALA A C 1
ATOM 705 O O . ALA A 1 86 ? 6.852 0.239 -20.821 1.00 71.25 86 ALA A O 1
ATOM 706 N N . THR A 1 87 ? 6.051 2.075 -21.738 1.00 70.12 87 THR A N 1
ATOM 707 C CA . THR A 1 87 ? 5.146 2.371 -20.622 1.00 70.12 87 THR A CA 1
ATOM 708 C C . THR A 1 87 ? 3.709 2.246 -21.085 1.00 70.12 87 THR A C 1
ATOM 710 O O . THR A 1 87 ? 3.383 2.422 -22.258 1.00 70.12 87 THR A O 1
ATOM 713 N N . LYS A 1 88 ? 2.812 1.976 -20.135 1.00 65.75 88 LYS A N 1
ATOM 714 C CA . LYS A 1 88 ? 1.374 1.833 -20.395 1.00 65.75 88 LYS A CA 1
ATOM 715 C C . LYS A 1 88 ? 0.761 3.055 -21.100 1.00 65.75 88 LYS A C 1
ATOM 717 O O . LYS A 1 88 ? -0.237 2.907 -21.795 1.00 65.75 88 LYS A O 1
ATOM 722 N N . ALA A 1 89 ? 1.364 4.236 -20.944 1.00 67.44 89 ALA A N 1
ATOM 723 C CA . ALA A 1 89 ? 0.955 5.474 -21.607 1.00 67.44 89 ALA A CA 1
ATOM 724 C C . ALA A 1 89 ? 1.114 5.434 -23.141 1.00 67.44 89 ALA A C 1
ATOM 726 O O . ALA A 1 89 ? 0.376 6.118 -23.839 1.00 67.44 89 ALA A O 1
ATOM 727 N N . HIS A 1 90 ? 2.030 4.607 -23.658 1.00 60.75 90 HIS A N 1
ATOM 728 C CA . HIS A 1 90 ? 2.392 4.531 -25.079 1.00 60.75 90 HIS A CA 1
ATOM 729 C C . HIS A 1 90 ? 1.892 3.251 -25.777 1.00 60.75 90 HIS A C 1
ATOM 731 O O . HIS A 1 90 ? 2.136 3.060 -26.963 1.00 60.75 90 HIS A O 1
ATOM 737 N N . MET A 1 91 ? 1.201 2.367 -25.048 1.00 60.62 91 MET A N 1
ATOM 738 C CA . MET A 1 91 ? 0.648 1.101 -25.557 1.00 60.62 91 MET A CA 1
ATOM 739 C C . MET A 1 91 ? -0.842 1.164 -25.923 1.00 60.62 91 MET A C 1
ATOM 741 O O . MET A 1 91 ? -1.464 0.115 -26.102 1.00 60.62 91 MET A O 1
ATOM 745 N N . ARG A 1 92 ? -1.434 2.360 -25.958 1.00 51.41 92 ARG A N 1
ATOM 746 C CA . ARG A 1 92 ? -2.833 2.550 -26.357 1.00 51.41 92 ARG A CA 1
ATOM 747 C C . ARG A 1 92 ? -2.967 2.764 -27.853 1.00 51.41 92 ARG A C 1
ATOM 749 O O . ARG A 1 92 ? -2.131 3.510 -28.404 1.00 51.41 92 ARG A O 1
#